Protein AF-A0A2X1AKK5-F1 (afdb_monomer_lite)

Sequence (52 aa):
MTQRVNVQTCTLRRDGQHLVTYRVGSSVYSALSPKFVQPGTDVRVRDGKVVG

pLDDT: mean 94.24, std 4.51, range [73.94, 97.69]

Radius of gyration: 9.91 Å; chains: 1; bounding box: 24×23×23 Å

Structure (mmCIF, N/CA/C/O backbone):
data_AF-A0A2X1AKK5-F1
#
_entry.id   AF-A0A2X1AKK5-F1
#
loop_
_atom_site.group_PDB
_atom_site.id
_atom_site.type_symbol
_atom_site.label_atom_id
_atom_site.label_alt_id
_atom_site.label_comp_id
_atom_site.label_asym_id
_atom_site.label_entity_id
_atom_site.label_seq_id
_atom_site.pdbx_PDB_ins_code
_atom_site.Cartn_x
_atom_site.Cartn_y
_atom_site.Cartn_z
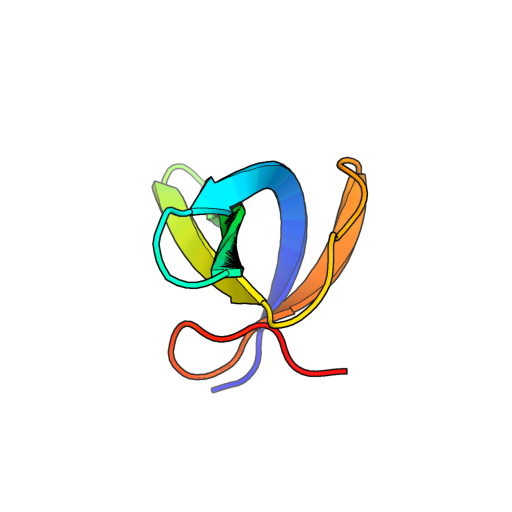_atom_site.occupancy
_atom_site.B_iso_or_equiv
_atom_site.auth_seq_id
_atom_site.auth_comp_id
_atom_site.auth_asym_id
_atom_site.auth_atom_id
_at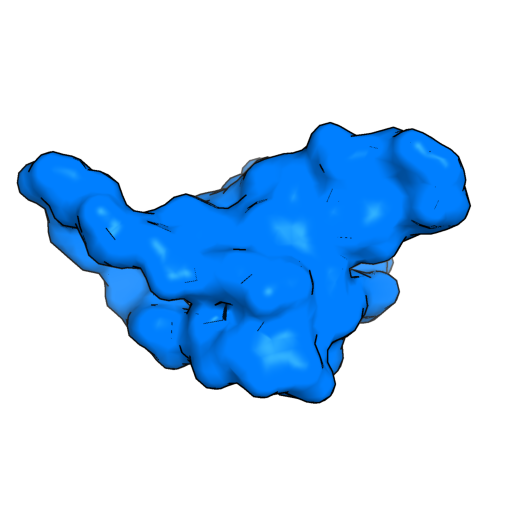om_site.pdbx_PDB_model_num
ATOM 1 N N . MET A 1 1 ? -0.739 -14.635 -3.602 1.00 73.94 1 MET A N 1
ATOM 2 C CA . MET A 1 1 ? 0.741 -14.539 -3.483 1.00 73.94 1 MET A CA 1
ATOM 3 C C . MET A 1 1 ? 1.071 -13.258 -2.728 1.00 73.94 1 MET A C 1
ATOM 5 O O . MET A 1 1 ? 0.429 -12.253 -3.003 1.00 73.94 1 MET A O 1
ATOM 9 N N . THR A 1 2 ? 1.982 -13.290 -1.751 1.00 86.88 2 THR A N 1
ATOM 10 C CA . THR A 1 2 ? 2.355 -12.094 -0.970 1.00 86.88 2 THR A CA 1
ATOM 11 C C . THR A 1 2 ? 3.635 -11.492 -1.535 1.00 86.88 2 THR A C 1
ATOM 13 O O . THR A 1 2 ? 4.617 -12.213 -1.696 1.00 86.88 2 THR A O 1
ATOM 16 N N . GLN A 1 3 ? 3.646 -10.190 -1.807 1.00 90.38 3 GLN A N 1
ATOM 17 C CA . GLN A 1 3 ? 4.803 -9.476 -2.345 1.00 90.38 3 GLN A CA 1
ATOM 18 C C . GLN A 1 3 ? 5.244 -8.365 -1.394 1.00 90.38 3 GLN A C 1
ATOM 20 O O . GLN A 1 3 ? 4.405 -7.651 -0.852 1.00 90.38 3 GLN A O 1
ATOM 25 N N . ARG A 1 4 ? 6.557 -8.204 -1.196 1.00 94.50 4 ARG A N 1
ATOM 26 C CA . ARG A 1 4 ? 7.117 -7.055 -0.476 1.00 94.50 4 ARG A CA 1
ATOM 27 C C . ARG A 1 4 ? 7.359 -5.917 -1.463 1.00 94.50 4 ARG A C 1
ATOM 29 O O . ARG A 1 4 ? 8.000 -6.134 -2.488 1.00 94.50 4 ARG A O 1
ATOM 36 N N . VAL A 1 5 ? 6.823 -4.741 -1.166 1.00 94.88 5 VAL A N 1
ATOM 37 C CA . VAL A 1 5 ? 6.852 -3.575 -2.054 1.00 94.88 5 VAL A CA 1
ATOM 38 C C . VAL A 1 5 ? 7.141 -2.313 -1.260 1.00 94.88 5 VAL A C 1
ATOM 40 O O . VAL A 1 5 ? 6.748 -2.209 -0.099 1.00 94.88 5 VAL A O 1
ATOM 43 N N . ASN A 1 6 ? 7.796 -1.351 -1.901 1.00 96.44 6 ASN A N 1
ATOM 44 C CA . ASN A 1 6 ? 8.037 -0.043 -1.315 1.00 96.44 6 ASN A CA 1
ATOM 45 C C . ASN A 1 6 ? 6.914 0.926 -1.703 1.00 96.44 6 ASN A C 1
ATOM 47 O O . ASN A 1 6 ? 6.556 1.037 -2.882 1.00 96.44 6 ASN A O 1
ATOM 51 N N . VAL A 1 7 ? 6.338 1.604 -0.714 1.00 96.19 7 VAL A N 1
ATOM 52 C CA . VAL A 1 7 ? 5.227 2.534 -0.932 1.00 96.19 7 VAL A CA 1
ATOM 53 C C . VAL A 1 7 ? 5.724 3.828 -1.559 1.00 96.19 7 VAL A C 1
ATOM 55 O O . VAL A 1 7 ? 6.565 4.513 -0.994 1.00 96.19 7 VAL A O 1
ATOM 58 N N . GLN A 1 8 ? 5.148 4.215 -2.695 1.00 96.50 8 GLN A N 1
ATOM 59 C CA . GLN A 1 8 ? 5.435 5.504 -3.327 1.00 96.50 8 GLN A CA 1
ATOM 60 C C . GLN A 1 8 ? 4.518 6.604 -2.814 1.00 96.50 8 GLN A C 1
ATOM 62 O O . GLN A 1 8 ? 4.973 7.694 -2.485 1.00 96.50 8 GLN A O 1
ATOM 67 N N . THR A 1 9 ? 3.219 6.326 -2.756 1.00 97.12 9 THR A N 1
ATOM 68 C CA . THR A 1 9 ? 2.220 7.284 -2.284 1.00 97.12 9 THR A CA 1
ATOM 69 C C . THR A 1 9 ? 1.117 6.566 -1.523 1.00 97.12 9 THR A C 1
ATOM 71 O O . THR A 1 9 ? 0.851 5.384 -1.742 1.00 97.12 9 THR A O 1
ATOM 74 N N . CYS A 1 10 ? 0.487 7.294 -0.607 1.00 96.69 10 CYS A N 1
ATOM 75 C CA . CYS A 1 10 ? -0.630 6.820 0.192 1.00 96.69 10 CYS A CA 1
ATOM 76 C C . CYS A 1 10 ? -1.663 7.944 0.288 1.00 96.69 10 CYS A C 1
ATOM 78 O O . CYS A 1 10 ? -1.341 9.040 0.749 1.00 96.69 10 CYS A O 1
ATOM 80 N N . THR A 1 11 ? -2.888 7.692 -0.169 1.00 97.44 11 THR A N 1
ATOM 81 C CA . THR A 1 11 ? -3.945 8.711 -0.244 1.00 97.44 11 THR A CA 1
ATOM 82 C C . THR A 1 11 ? -5.231 8.196 0.387 1.00 97.44 11 THR A C 1
ATOM 84 O O . THR A 1 11 ? -5.671 7.086 0.092 1.00 97.44 11 THR A O 1
ATOM 87 N N . LEU A 1 12 ? -5.852 9.003 1.249 1.00 97.19 12 LEU A N 1
ATOM 88 C CA . LEU A 1 12 ? -7.142 8.680 1.855 1.00 97.19 12 LEU A CA 1
ATOM 89 C C . LEU A 1 12 ? -8.259 8.732 0.801 1.00 97.19 12 LEU A C 1
ATOM 91 O O . LEU A 1 12 ? -8.375 9.696 0.044 1.00 97.19 12 LEU A O 1
ATOM 95 N N . ARG A 1 13 ? -9.094 7.696 0.767 1.00 96.38 13 ARG A N 1
ATOM 96 C CA . ARG A 1 13 ? -10.282 7.601 -0.085 1.00 96.38 13 ARG A CA 1
ATOM 97 C C . ARG A 1 13 ? -11.544 7.992 0.687 1.00 96.38 13 ARG A C 1
ATOM 99 O O . ARG A 1 13 ? -11.563 8.029 1.914 1.00 96.38 13 ARG A O 1
ATOM 106 N N . ARG A 1 14 ? -12.640 8.219 -0.045 1.00 94.94 14 ARG A N 1
ATOM 107 C CA . ARG A 1 14 ? -13.952 8.584 0.526 1.00 94.94 14 ARG A CA 1
ATOM 108 C C . ARG A 1 14 ? -14.563 7.500 1.423 1.00 94.94 14 ARG A C 1
ATOM 110 O O . ARG A 1 14 ? -15.332 7.830 2.312 1.00 94.94 14 ARG A O 1
ATOM 117 N N . ASP A 1 15 ? -14.218 6.232 1.201 1.00 93.75 15 ASP A N 1
ATOM 118 C CA . ASP A 1 15 ? -14.661 5.079 1.998 1.00 93.75 15 ASP A CA 1
ATOM 119 C C . ASP A 1 15 ? -13.822 4.856 3.272 1.00 93.75 15 ASP A C 1
ATOM 121 O O . ASP A 1 15 ? -13.961 3.828 3.927 1.00 93.75 15 ASP A O 1
ATOM 125 N N . GLY A 1 16 ? -12.925 5.788 3.621 1.00 93.75 16 GLY A N 1
ATOM 126 C CA . GLY A 1 16 ? -12.081 5.707 4.818 1.00 93.75 16 GLY A CA 1
ATOM 127 C C . GLY A 1 16 ? -10.864 4.785 4.683 1.00 93.75 16 GLY A C 1
ATOM 128 O O . GLY A 1 16 ? -10.051 4.703 5.601 1.00 93.75 16 GLY A O 1
ATOM 129 N N . GLN A 1 17 ? -10.695 4.114 3.540 1.00 96.56 17 GLN A N 1
ATOM 130 C CA . GLN A 1 17 ? -9.501 3.323 3.243 1.00 96.56 17 GLN A CA 1
ATOM 131 C C . GLN A 1 17 ? -8.393 4.176 2.624 1.00 96.56 17 GLN A C 1
ATOM 133 O O . GLN A 1 17 ? -8.641 5.191 1.977 1.00 96.56 17 GLN A O 1
ATOM 138 N N . HIS A 1 18 ? -7.152 3.728 2.769 1.00 97.19 18 HIS A N 1
ATOM 139 C CA . HIS A 1 18 ? -5.990 4.346 2.150 1.00 97.19 18 HIS A CA 1
ATOM 140 C C . HIS A 1 18 ? -5.621 3.594 0.874 1.00 97.19 18 HIS A C 1
ATOM 142 O O . HIS A 1 18 ? -5.413 2.380 0.897 1.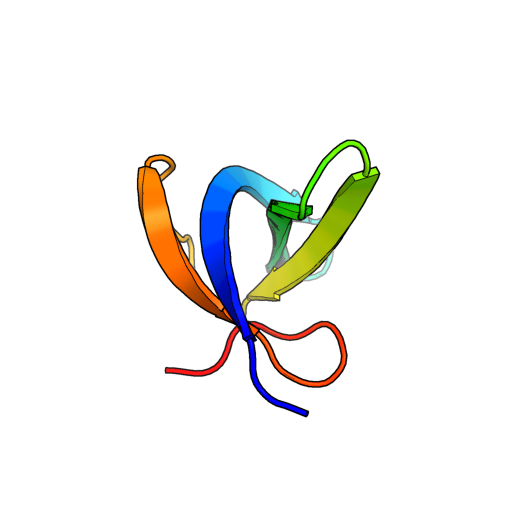00 97.19 18 HIS A O 1
ATOM 148 N N . LEU A 1 19 ? -5.536 4.312 -0.243 1.00 97.69 19 LEU A N 1
ATOM 149 C CA . LEU A 1 19 ? -4.986 3.798 -1.488 1.00 97.69 19 LEU A CA 1
ATOM 150 C C . LEU A 1 19 ? -3.466 3.932 -1.442 1.00 97.69 19 LEU A C 1
ATOM 152 O O . LEU A 1 19 ? -2.940 5.041 -1.397 1.00 97.69 19 LEU A O 1
ATOM 156 N N . VAL A 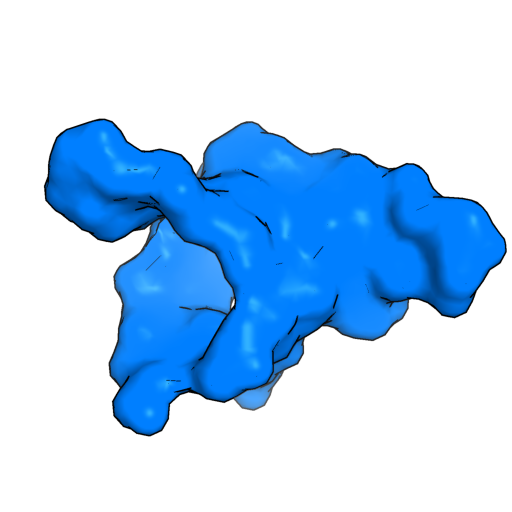1 20 ? -2.781 2.798 -1.447 1.00 97.19 20 VAL A N 1
ATOM 157 C CA . VAL A 1 20 ? -1.326 2.693 -1.464 1.00 97.19 20 VAL A CA 1
ATOM 158 C C . VAL A 1 20 ? -0.883 2.400 -2.885 1.00 97.19 20 VAL A C 1
ATOM 160 O O . VAL A 1 20 ? -1.332 1.421 -3.475 1.00 97.19 20 VAL A O 1
ATOM 163 N N . THR A 1 21 ? 0.019 3.209 -3.420 1.00 97.25 21 THR A N 1
ATOM 164 C CA . THR A 1 21 ? 0.562 3.057 -4.774 1.00 97.25 21 THR A CA 1
ATOM 165 C C . THR A 1 21 ? 2.025 2.650 -4.692 1.00 97.25 21 THR A C 1
ATOM 167 O O . THR A 1 21 ? 2.782 3.192 -3.884 1.00 97.25 21 THR A O 1
ATOM 170 N N . TYR A 1 22 ? 2.432 1.687 -5.511 1.00 95.50 22 TYR A N 1
ATOM 171 C CA . TYR A 1 22 ? 3.789 1.141 -5.515 1.00 95.50 22 TYR A CA 1
ATOM 172 C C . TYR A 1 22 ? 4.190 0.686 -6.920 1.00 95.50 22 TYR A C 1
ATOM 174 O O . TYR A 1 22 ? 3.340 0.494 -7.792 1.00 95.50 22 TYR A O 1
ATOM 182 N N . ARG A 1 23 ? 5.493 0.503 -7.151 1.00 94.62 23 ARG A N 1
ATOM 183 C CA . ARG A 1 23 ? 6.020 -0.033 -8.413 1.00 94.62 23 ARG A CA 1
ATOM 184 C C . ARG A 1 23 ? 6.536 -1.450 -8.243 1.00 94.62 23 ARG A C 1
ATOM 186 O O . ARG A 1 23 ? 7.168 -1.772 -7.241 1.00 94.62 23 ARG A O 1
ATOM 193 N N . VAL A 1 24 ? 6.303 -2.267 -9.264 1.00 90.81 24 VAL A N 1
ATOM 194 C CA . VAL A 1 24 ? 6.929 -3.580 -9.434 1.00 90.81 24 VAL A CA 1
ATOM 195 C C . VAL A 1 24 ? 7.492 -3.621 -10.849 1.00 90.81 24 VAL A C 1
ATOM 197 O O . VAL A 1 24 ? 6.740 -3.605 -11.826 1.00 90.81 24 VAL A O 1
ATOM 200 N N . GLY A 1 25 ? 8.822 -3.606 -10.959 1.00 89.56 25 GLY A N 1
ATOM 201 C CA . GLY A 1 25 ? 9.498 -3.368 -12.235 1.00 89.56 25 GLY A CA 1
ATOM 202 C C . GLY A 1 25 ? 9.084 -2.017 -12.829 1.00 89.56 25 GLY A C 1
ATOM 203 O O . GLY A 1 25 ? 9.120 -0.994 -12.144 1.00 89.56 25 GLY A O 1
ATOM 204 N N . SER A 1 26 ? 8.643 -2.026 -14.086 1.00 91.94 26 SER A N 1
ATOM 205 C CA . SER A 1 26 ? 8.198 -0.825 -14.812 1.00 91.94 26 SER A CA 1
ATOM 206 C C . SER A 1 26 ? 6.715 -0.487 -14.622 1.00 91.94 26 SER A C 1
ATOM 208 O O . SER A 1 26 ? 6.250 0.520 -15.148 1.00 91.94 26 SER A O 1
ATOM 210 N N . SER A 1 27 ? 5.954 -1.319 -13.903 1.00 94.25 27 SER A N 1
ATOM 211 C CA . SER A 1 27 ? 4.503 -1.159 -13.748 1.00 94.25 27 SER A CA 1
ATOM 212 C C . SER A 1 27 ? 4.134 -0.554 -12.394 1.00 94.25 27 SER A C 1
ATOM 214 O O . SER A 1 27 ? 4.755 -0.858 -11.373 1.00 94.25 27 SER A O 1
ATOM 216 N N . VAL A 1 28 ? 3.106 0.298 -12.393 1.00 94.69 28 VAL A N 1
ATOM 217 C CA . VAL A 1 28 ? 2.522 0.908 -11.191 1.00 94.69 28 VAL A CA 1
ATOM 218 C C . VAL A 1 28 ? 1.278 0.121 -10.795 1.00 94.69 28 VAL A C 1
ATOM 220 O O . VAL A 1 28 ? 0.417 -0.146 -11.628 1.00 94.69 28 VAL A O 1
ATOM 223 N N . TYR A 1 29 ? 1.184 -0.221 -9.516 1.00 95.88 29 TYR A N 1
ATOM 224 C CA . TYR A 1 29 ? 0.070 -0.956 -8.931 1.00 95.88 29 TYR A CA 1
ATOM 225 C C . TYR A 1 29 ? -0.492 -0.205 -7.731 1.00 95.88 29 TYR A C 1
ATOM 227 O O . TYR A 1 29 ? 0.128 0.723 -7.201 1.00 95.88 29 TYR A O 1
ATOM 235 N N . SER A 1 30 ? -1.672 -0.628 -7.287 1.00 95.94 30 SER A N 1
ATOM 236 C CA . SER A 1 30 ? -2.324 -0.063 -6.114 1.00 95.94 30 SER A CA 1
ATOM 237 C C . SER A 1 30 ? -2.881 -1.155 -5.209 1.00 95.94 30 SER A C 1
ATOM 239 O O . SER A 1 30 ? -3.352 -2.187 -5.683 1.00 95.94 30 SER A O 1
ATOM 241 N N . ALA A 1 31 ? -2.850 -0.908 -3.905 1.00 96.44 31 ALA A N 1
ATOM 242 C CA . ALA A 1 31 ? -3.449 -1.753 -2.885 1.00 96.44 31 ALA A CA 1
ATOM 243 C C . ALA A 1 31 ? -4.229 -0.913 -1.871 1.00 96.44 31 ALA A C 1
ATOM 245 O O . ALA A 1 31 ? -3.980 0.280 -1.708 1.00 96.44 31 ALA A O 1
ATOM 246 N N . LEU A 1 32 ? -5.171 -1.539 -1.173 1.00 97.12 32 LEU A N 1
ATOM 247 C CA . LEU A 1 32 ? -5.927 -0.903 -0.099 1.00 97.12 32 LEU A CA 1
ATOM 248 C C . LEU A 1 32 ? -5.289 -1.194 1.256 1.00 97.12 32 LEU A C 1
ATOM 250 O O . LEU A 1 32 ? -4.892 -2.325 1.538 1.00 97.12 32 LEU A O 1
ATOM 254 N N . SER A 1 33 ? -5.231 -0.177 2.107 1.00 95.81 33 SER A N 1
ATOM 255 C CA . SER A 1 33 ? -4.793 -0.283 3.493 1.00 95.81 33 SER A CA 1
ATOM 256 C C . SER A 1 33 ? -5.843 0.329 4.425 1.00 95.81 33 SER A C 1
ATOM 258 O O . SER A 1 33 ? -6.336 1.426 4.153 1.00 95.81 33 SER A O 1
ATOM 260 N N . PRO A 1 34 ? -6.175 -0.316 5.558 1.00 95.25 34 PRO A N 1
ATOM 261 C CA . PRO A 1 34 ? -7.040 0.286 6.572 1.00 95.25 34 PRO A CA 1
ATOM 262 C C . PRO A 1 34 ? -6.345 1.429 7.331 1.00 95.25 34 PRO A C 1
ATOM 264 O O . PRO A 1 34 ? -7.002 2.189 8.033 1.00 95.25 34 PRO A O 1
ATOM 267 N N . LYS A 1 35 ? -5.018 1.556 7.214 1.00 94.88 35 LYS A N 1
ATOM 268 C CA . LYS A 1 35 ? -4.207 2.559 7.914 1.00 94.88 35 LYS A CA 1
ATOM 269 C C . LYS A 1 35 ? -3.365 3.357 6.929 1.00 94.88 35 LYS A C 1
ATOM 271 O O . LYS A 1 35 ? -2.979 2.839 5.879 1.00 94.88 35 LYS A O 1
ATOM 276 N N . PHE A 1 36 ? -3.030 4.586 7.303 1.00 95.94 36 PHE A N 1
ATOM 277 C CA . PHE A 1 36 ? -2.036 5.360 6.575 1.00 95.94 36 PHE A CA 1
ATOM 278 C C . PHE A 1 36 ? -0.694 4.620 6.581 1.00 95.94 36 PHE A C 1
ATOM 280 O O . PHE A 1 36 ? -0.231 4.175 7.631 1.00 95.94 36 PHE A O 1
ATOM 287 N N . VAL A 1 37 ? -0.080 4.492 5.405 1.00 96.19 37 VAL A N 1
ATOM 288 C CA . VAL A 1 37 ? 1.274 3.963 5.245 1.00 96.19 37 VAL A CA 1
ATOM 289 C C . VAL A 1 37 ? 2.168 5.084 4.747 1.00 96.19 37 VAL A C 1
ATOM 291 O O . VAL A 1 37 ? 1.875 5.711 3.730 1.00 96.19 37 VAL A O 1
ATOM 294 N N . GLN A 1 38 ? 3.264 5.336 5.453 1.00 96.25 38 GLN A N 1
ATOM 295 C CA . GLN A 1 38 ? 4.194 6.388 5.074 1.00 96.25 38 GLN A CA 1
ATOM 296 C C . GLN A 1 38 ? 4.903 6.030 3.751 1.00 96.25 38 GLN A C 1
ATOM 298 O O . GLN A 1 38 ? 5.421 4.915 3.625 1.00 96.25 38 GLN A O 1
ATOM 303 N N . PRO A 1 39 ? 4.967 6.950 2.771 1.00 96.06 39 PRO A N 1
ATOM 304 C CA . PRO A 1 39 ? 5.826 6.796 1.599 1.00 96.06 39 PRO A CA 1
ATOM 305 C C . PRO A 1 39 ? 7.269 6.437 1.975 1.00 96.06 39 PRO A C 1
ATOM 307 O O . PRO A 1 39 ? 7.801 6.945 2.958 1.00 96.06 39 PRO A O 1
ATOM 310 N N . GLY A 1 40 ? 7.893 5.547 1.209 1.00 95.31 40 GLY A N 1
ATOM 311 C CA . GLY A 1 40 ? 9.211 4.977 1.492 1.00 95.31 40 GLY A CA 1
ATOM 312 C C . GLY A 1 40 ? 9.190 3.757 2.419 1.00 95.31 40 GLY A C 1
ATOM 313 O O . GLY A 1 40 ? 10.216 3.097 2.564 1.00 95.31 40 GLY A O 1
ATOM 314 N N . THR A 1 41 ? 8.043 3.411 3.012 1.00 95.31 41 THR A N 1
ATOM 315 C CA . THR A 1 41 ? 7.912 2.214 3.859 1.00 95.31 41 THR A CA 1
ATOM 316 C C . THR A 1 41 ? 7.788 0.956 3.006 1.00 95.31 41 THR A C 1
ATOM 318 O O . THR A 1 41 ? 7.027 0.928 2.037 1.00 95.31 41 THR A O 1
ATOM 321 N N . ASP A 1 42 ? 8.479 -0.114 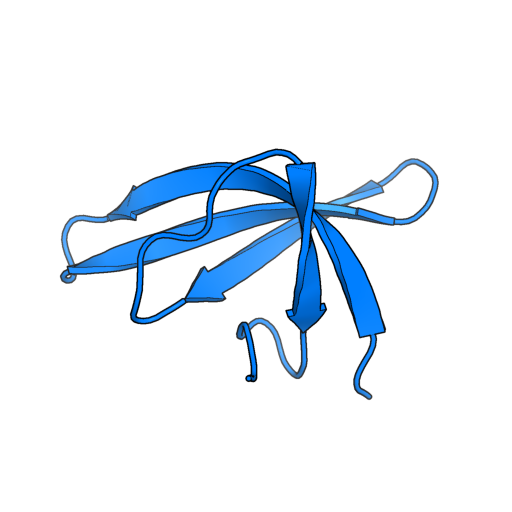3.397 1.00 95.19 42 ASP A N 1
ATOM 322 C CA . ASP A 1 42 ? 8.238 -1.439 2.832 1.00 95.19 42 ASP A CA 1
ATOM 323 C C . ASP A 1 42 ? 7.016 -2.090 3.477 1.00 95.19 42 ASP A C 1
ATOM 325 O O . ASP A 1 42 ? 6.950 -2.251 4.696 1.00 95.19 42 ASP A O 1
ATOM 329 N N . VAL A 1 43 ? 6.082 -2.553 2.654 1.00 95.12 43 VAL A N 1
ATOM 330 C CA . VAL A 1 43 ? 4.904 -3.300 3.100 1.00 95.12 43 VAL A CA 1
ATOM 331 C C . VAL A 1 43 ? 4.767 -4.618 2.361 1.00 95.12 43 VAL A C 1
ATOM 333 O O . VAL A 1 43 ? 5.351 -4.828 1.297 1.00 95.12 43 VAL A O 1
ATOM 336 N N . ARG A 1 44 ? 3.968 -5.525 2.921 1.00 95.94 44 ARG A N 1
ATOM 337 C CA . ARG A 1 44 ? 3.533 -6.735 2.227 1.00 95.94 44 ARG A CA 1
ATOM 338 C C . ARG A 1 44 ? 2.164 -6.486 1.611 1.00 95.94 44 ARG A C 1
ATOM 340 O O . ARG A 1 44 ? 1.265 -5.979 2.272 1.00 95.94 44 ARG A O 1
ATOM 347 N N . VAL A 1 45 ? 2.000 -6.860 0.350 1.00 95.25 45 VAL A N 1
ATOM 348 C CA . VAL A 1 45 ? 0.723 -6.800 -0.362 1.00 95.25 45 VAL A CA 1
ATOM 349 C C . VAL A 1 45 ? 0.298 -8.208 -0.739 1.00 95.25 45 VAL A C 1
ATOM 351 O O . VAL A 1 45 ? 1.101 -8.998 -1.237 1.00 95.25 45 VAL A O 1
ATOM 354 N N . ARG A 1 46 ? -0.974 -8.520 -0.502 1.00 95.25 46 ARG A N 1
ATOM 355 C CA . ARG A 1 46 ? -1.620 -9.767 -0.909 1.00 95.25 46 ARG A CA 1
ATOM 356 C C . ARG A 1 46 ? -3.025 -9.448 -1.413 1.00 95.25 46 ARG A C 1
ATOM 358 O O . ARG A 1 46 ? -3.775 -8.763 -0.726 1.00 95.25 46 ARG A O 1
ATOM 365 N N . ASP A 1 47 ? -3.353 -9.918 -2.614 1.00 92.56 47 ASP A N 1
ATOM 366 C CA . ASP A 1 47 ? -4.679 -9.779 -3.239 1.00 92.56 47 ASP A CA 1
ATOM 367 C C . ASP A 1 47 ? -5.200 -8.325 -3.257 1.00 92.56 47 ASP A C 1
ATOM 369 O O . ASP A 1 47 ? -6.345 -8.038 -2.912 1.00 92.56 47 ASP A O 1
ATOM 373 N N . GLY A 1 48 ? -4.317 -7.378 -3.605 1.00 92.50 48 GLY A N 1
ATOM 374 C CA . GLY A 1 48 ? -4.648 -5.950 -3.676 1.00 92.50 48 GLY A CA 1
ATOM 375 C C . GLY A 1 48 ? -4.842 -5.270 -2.316 1.00 92.50 48 GLY A C 1
ATOM 376 O O . GLY A 1 48 ? -5.390 -4.170 -2.256 1.00 92.50 48 GLY A O 1
ATOM 377 N N . LYS A 1 49 ? -4.408 -5.894 -1.216 1.00 95.25 49 LYS A N 1
ATOM 378 C CA . LYS A 1 49 ? -4.480 -5.329 0.138 1.00 95.25 49 LYS A CA 1
ATOM 379 C C . LYS A 1 49 ? -3.119 -5.332 0.815 1.00 95.25 49 LYS A C 1
ATOM 381 O O . LYS A 1 49 ? -2.359 -6.291 0.690 1.00 95.25 49 LYS A O 1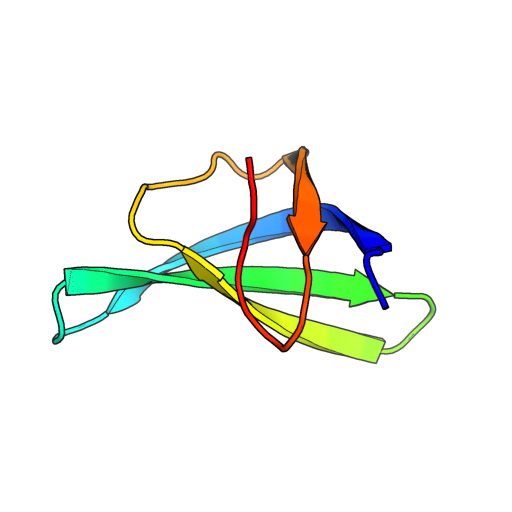
ATOM 386 N N . VAL A 1 50 ? -2.830 -4.270 1.559 1.00 95.06 50 VAL A N 1
ATOM 387 C CA . VAL A 1 50 ? -1.681 -4.221 2.463 1.00 95.06 50 VAL A CA 1
ATOM 388 C C . VAL A 1 50 ? -1.961 -5.138 3.650 1.00 95.06 50 VAL A C 1
ATOM 390 O O . VAL A 1 50 ? -2.999 -5.027 4.302 1.00 95.06 50 VAL A O 1
ATOM 393 N N . VAL A 1 51 ? -1.035 -6.053 3.916 1.00 93.19 51 VAL A N 1
ATOM 394 C CA . VAL A 1 51 ? -1.077 -6.989 5.040 1.00 93.19 51 VAL A CA 1
ATOM 395 C C . VAL A 1 51 ? 0.123 -6.721 5.951 1.00 93.19 51 VAL A C 1
ATOM 397 O O . VAL A 1 51 ? 1.246 -6.569 5.467 1.00 93.19 51 VAL A O 1
ATOM 400 N N . GLY A 1 52 ? -0.142 -6.594 7.255 1.00 74.62 52 GLY A N 1
ATOM 401 C CA . GLY A 1 52 ? 0.877 -6.472 8.307 1.00 74.62 52 GLY A CA 1
ATOM 402 C C . GLY A 1 52 ? 1.494 -7.819 8.642 1.00 74.62 52 GLY A C 1
ATOM 403 O O . GLY A 1 52 ? 0.726 -8.805 8.666 1.00 74.62 52 GLY A O 1
#

Foldseek 3Di:
DKDKFFFADWDQDPVQWIWTWTDDPPDIAIAIENDTDDGRDIFIDDPRYTDD

Organism: Brevundimonas diminuta (NCBI:txid293)

Secondary structure (DSSP, 8-state):
-EEEEEEEEEEE-TTS-EEEEEEETTEEEEEEESS---TT-EEEEETTEEE-